Protein AF-A0A1R1LT87-F1 (afdb_monomer)

Secondary structure (DSSP, 8-state):
---SSSSSSSSSSSSS---------PPPTTHHHHHHHHHHHHHHHHHHHHHHT--HHHHHHHHHHHHHHHHHHHHHHHHHHHHTTT-GGG---HHHHHHHHHHHHHHHHHHHHTS-------

Mean predicted aligned error: 11.93 Å

Structure (mmCIF, N/CA/C/O backbone):
data_AF-A0A1R1LT87-F1
#
_entry.id   AF-A0A1R1LT87-F1
#
loop_
_atom_site.group_PDB
_atom_site.id
_atom_site.type_symbol
_atom_site.label_atom_id
_atom_site.label_alt_id
_atom_site.label_comp_id
_atom_site.label_asym_id
_atom_site.label_entity_id
_atom_site.label_seq_id
_atom_site.pdbx_PDB_ins_code
_atom_site.Cartn_x
_atom_site.Cartn_y
_atom_site.Cartn_z
_a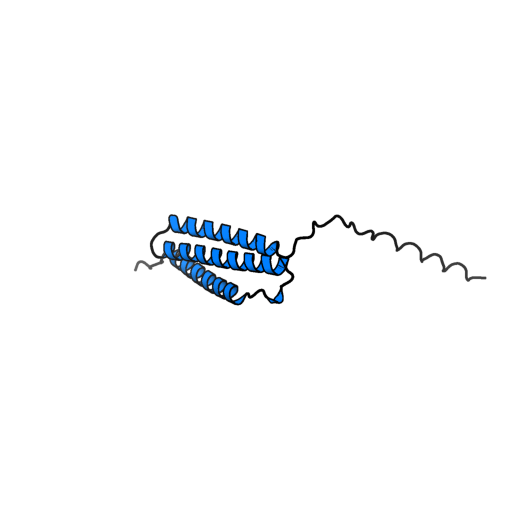tom_site.occupancy
_atom_site.B_iso_or_equiv
_atom_site.auth_seq_id
_atom_site.auth_comp_id
_atom_site.auth_asym_id
_atom_site.auth_atom_id
_atom_site.pdbx_PDB_model_num
ATOM 1 N N . MET A 1 1 ? 77.206 16.828 -15.342 1.00 50.84 1 MET A N 1
ATOM 2 C CA . MET A 1 1 ? 76.506 15.529 -15.205 1.00 50.84 1 MET A CA 1
ATOM 3 C C . MET A 1 1 ? 75.699 15.496 -13.906 1.00 50.84 1 MET A C 1
ATOM 5 O O . MET A 1 1 ? 76.147 14.936 -12.918 1.00 50.84 1 MET A O 1
ATOM 9 N N . LYS A 1 2 ? 74.529 16.143 -13.885 1.00 49.41 2 LYS A N 1
ATOM 10 C CA . LYS A 1 2 ? 73.557 16.079 -12.777 1.00 49.41 2 LYS A CA 1
ATOM 11 C C . LYS A 1 2 ? 72.146 16.101 -13.371 1.00 49.41 2 LYS A C 1
ATOM 13 O O . LYS A 1 2 ? 71.433 17.081 -13.240 1.00 49.41 2 LYS A O 1
ATOM 18 N N . LEU A 1 3 ? 71.803 15.067 -14.133 1.00 50.59 3 LEU A N 1
ATOM 19 C CA . LEU A 1 3 ? 70.489 14.920 -14.777 1.00 50.59 3 LEU A CA 1
ATOM 20 C C . LEU A 1 3 ? 70.035 13.449 -14.741 1.00 50.59 3 LEU A C 1
ATOM 22 O O . LEU A 1 3 ? 69.510 12.935 -15.718 1.00 50.59 3 LEU A 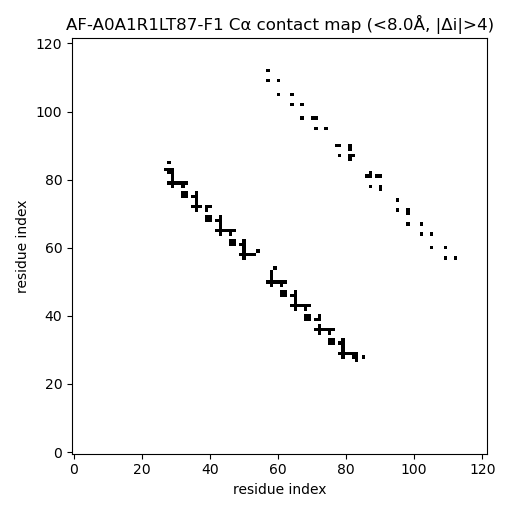O 1
ATOM 26 N N . LEU A 1 4 ? 70.301 12.739 -13.637 1.00 48.78 4 LEU A N 1
ATOM 27 C CA . LEU A 1 4 ? 70.016 11.299 -13.531 1.00 48.78 4 LEU A CA 1
ATOM 28 C C . LEU A 1 4 ? 69.420 10.880 -12.174 1.00 48.78 4 LEU A C 1
ATOM 30 O O . LEU A 1 4 ? 69.643 9.761 -11.727 1.00 48.78 4 LEU A O 1
ATOM 34 N N . GLN A 1 5 ? 68.701 11.769 -11.480 1.00 50.22 5 GLN A N 1
ATOM 35 C CA . 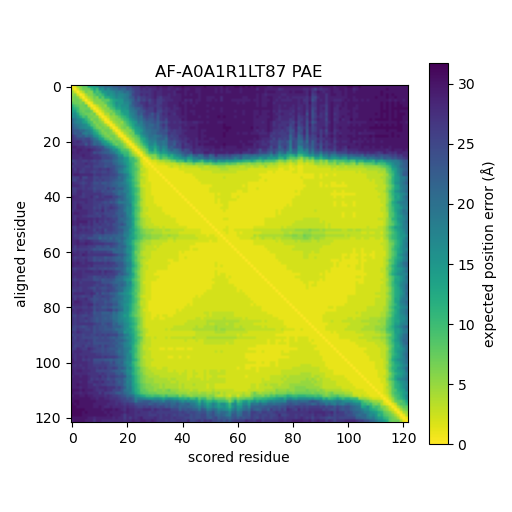GLN A 1 5 ? 68.107 11.450 -10.166 1.00 50.22 5 GLN A CA 1
ATOM 36 C C . GLN A 1 5 ? 66.633 11.849 -10.000 1.00 50.22 5 GLN A C 1
ATOM 38 O O . GLN A 1 5 ? 66.085 11.711 -8.914 1.00 50.22 5 GLN A O 1
ATOM 43 N N . THR A 1 6 ? 65.948 12.277 -11.061 1.00 50.12 6 THR A N 1
ATOM 44 C CA . THR A 1 6 ? 64.527 12.680 -11.007 1.00 50.12 6 THR A CA 1
ATOM 45 C C . THR A 1 6 ? 63.615 11.802 -11.867 1.00 50.12 6 THR A C 1
ATOM 47 O O . THR A 1 6 ? 62.608 12.266 -12.386 1.00 50.12 6 THR A O 1
ATOM 50 N N . LEU A 1 7 ? 63.952 10.519 -12.023 1.00 48.09 7 LEU A N 1
ATOM 51 C CA . LEU A 1 7 ? 63.186 9.567 -12.844 1.00 48.09 7 LEU A CA 1
ATOM 52 C C . LEU A 1 7 ? 62.929 8.228 -12.129 1.00 48.09 7 LEU A C 1
ATOM 54 O O . LEU A 1 7 ? 62.881 7.173 -12.746 1.00 48.09 7 LEU A O 1
ATOM 58 N N . LEU A 1 8 ? 62.760 8.273 -10.805 1.00 48.31 8 LEU A N 1
ATOM 59 C CA . LEU A 1 8 ? 62.404 7.124 -9.960 1.00 48.31 8 LEU A CA 1
ATOM 60 C C . LEU A 1 8 ? 61.295 7.508 -8.965 1.00 48.31 8 LEU A C 1
ATOM 62 O O . LEU A 1 8 ? 61.404 7.280 -7.767 1.00 48.31 8 LEU A O 1
ATOM 66 N N . PHE A 1 9 ? 60.230 8.145 -9.457 1.00 48.47 9 PHE A N 1
ATOM 67 C CA . PHE A 1 9 ? 59.047 8.466 -8.641 1.00 48.47 9 PHE A CA 1
ATOM 68 C C . PHE A 1 9 ? 57.725 8.286 -9.401 1.00 48.47 9 PHE A C 1
ATOM 70 O O . PHE A 1 9 ? 56.751 8.994 -9.167 1.00 48.47 9 PHE A O 1
ATOM 77 N N . SER A 1 10 ? 57.679 7.342 -10.341 1.00 48.53 10 SER A N 1
ATOM 78 C CA . SER A 1 10 ? 56.502 7.131 -11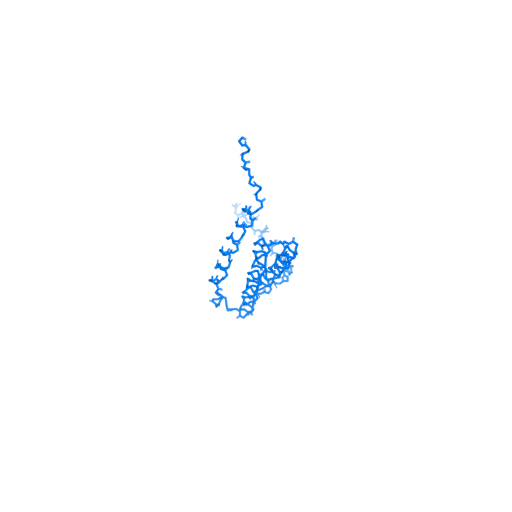.191 1.00 48.53 10 SER A CA 1
ATOM 79 C C . SER A 1 10 ? 56.253 5.654 -11.495 1.00 48.53 10 SER A C 1
ATOM 81 O O . SER A 1 10 ? 56.071 5.291 -12.654 1.00 48.53 10 SER A O 1
ATOM 83 N N . LEU A 1 11 ? 56.290 4.774 -10.488 1.00 50.25 11 LEU A N 1
ATOM 84 C CA . LEU A 1 11 ? 55.912 3.371 -10.705 1.00 50.25 11 LEU A CA 1
ATOM 85 C C . LEU A 1 11 ? 55.410 2.648 -9.446 1.00 50.25 11 LEU A C 1
ATOM 87 O O . LEU A 1 11 ? 55.878 1.565 -9.109 1.00 50.25 11 LEU A O 1
ATOM 91 N N . SER A 1 12 ? 54.450 3.235 -8.734 1.00 48.81 12 SER A N 1
ATOM 92 C CA . SER A 1 12 ? 53.793 2.550 -7.610 1.00 48.81 12 SER A CA 1
ATOM 93 C C . SER A 1 12 ? 52.380 3.072 -7.338 1.00 48.81 12 SER A C 1
ATOM 95 O O . SER A 1 12 ? 52.009 3.315 -6.194 1.00 48.81 12 SER A O 1
ATOM 97 N N . LEU A 1 13 ? 51.561 3.253 -8.383 1.00 51.97 13 LEU A N 1
ATOM 98 C CA . LEU A 1 13 ? 50.145 3.596 -8.186 1.00 51.97 13 LEU A CA 1
ATOM 99 C C . LEU A 1 13 ? 49.195 3.059 -9.264 1.00 51.97 13 LEU A C 1
ATOM 101 O O . LEU A 1 13 ? 48.274 3.751 -9.680 1.00 51.97 13 LEU A O 1
ATOM 105 N N . THR A 1 14 ? 49.385 1.830 -9.739 1.00 55.50 14 THR A N 1
ATOM 106 C CA . THR A 1 14 ? 48.434 1.239 -10.697 1.00 55.50 14 THR A CA 1
ATOM 107 C C . THR A 1 14 ? 48.252 -0.259 -10.492 1.00 55.50 14 THR A C 1
ATOM 109 O O . THR A 1 14 ? 48.427 -1.006 -11.446 1.00 55.50 14 THR A O 1
ATOM 112 N N . LEU A 1 15 ? 47.937 -0.739 -9.281 1.00 52.75 15 LEU A N 1
ATOM 113 C CA . LEU A 1 15 ? 47.480 -2.133 -9.147 1.00 52.75 15 LEU A CA 1
ATOM 114 C C . LEU A 1 15 ? 46.704 -2.461 -7.854 1.00 52.75 15 LEU A C 1
ATOM 116 O O . LEU A 1 15 ? 46.967 -3.479 -7.227 1.00 52.75 15 LEU A O 1
ATOM 120 N N . SER A 1 16 ? 45.722 -1.641 -7.458 1.00 50.72 16 SER A N 1
ATOM 121 C CA . SER A 1 16 ? 44.822 -1.993 -6.333 1.00 50.72 16 SER A CA 1
ATOM 122 C C . SER A 1 16 ? 43.341 -1.727 -6.609 1.00 50.72 16 SER A C 1
ATOM 124 O O . SER A 1 16 ? 42.586 -1.404 -5.699 1.00 50.72 16 SER A O 1
ATOM 126 N N . LEU A 1 17 ? 42.906 -1.853 -7.864 1.00 52.34 17 LEU A N 1
ATOM 127 C CA . LEU A 1 17 ? 41.489 -1.774 -8.234 1.00 52.34 17 LEU A CA 1
ATOM 128 C C . LEU A 1 17 ? 41.115 -2.912 -9.190 1.00 52.34 17 LEU A C 1
ATOM 130 O O . LEU A 1 17 ? 40.475 -2.699 -10.214 1.00 52.34 17 LEU A O 1
ATOM 134 N N . ILE A 1 18 ? 41.485 -4.149 -8.851 1.00 57.28 18 ILE A N 1
ATOM 135 C CA . ILE A 1 18 ? 40.626 -5.270 -9.243 1.00 57.28 18 ILE A CA 1
ATOM 136 C C . ILE A 1 18 ? 39.490 -5.228 -8.231 1.00 57.28 18 ILE A C 1
ATOM 138 O O . ILE A 1 18 ? 39.568 -5.806 -7.150 1.00 57.28 18 ILE A O 1
ATOM 142 N N . SER A 1 19 ? 38.490 -4.407 -8.552 1.00 52.78 19 SER A N 1
ATOM 143 C CA . SER A 1 19 ? 37.208 -4.406 -7.875 1.00 52.78 19 SER A CA 1
ATOM 144 C C . SER A 1 19 ? 36.766 -5.852 -7.738 1.00 52.78 19 SER A C 1
ATOM 146 O O . SER A 1 19 ? 36.647 -6.568 -8.734 1.00 52.78 19 SER A O 1
ATOM 148 N N . ALA A 1 20 ? 36.554 -6.269 -6.497 1.00 53.44 20 ALA A N 1
ATOM 149 C CA . ALA A 1 20 ? 35.767 -7.435 -6.178 1.00 53.44 20 ALA A CA 1
ATOM 150 C C . ALA A 1 20 ? 34.402 -7.264 -6.862 1.00 53.44 20 ALA A C 1
ATOM 152 O O . ALA A 1 20 ? 33.481 -6.662 -6.319 1.00 53.44 20 ALA A O 1
ATOM 153 N N . ALA A 1 21 ? 34.281 -7.765 -8.090 1.00 49.31 21 ALA A N 1
ATOM 154 C CA . ALA A 1 21 ? 33.015 -8.097 -8.717 1.00 49.31 21 ALA A CA 1
ATOM 155 C C . ALA A 1 21 ? 32.509 -9.390 -8.061 1.00 49.31 21 ALA A C 1
ATOM 157 O O . ALA A 1 21 ? 32.275 -10.405 -8.713 1.00 49.31 21 ALA A 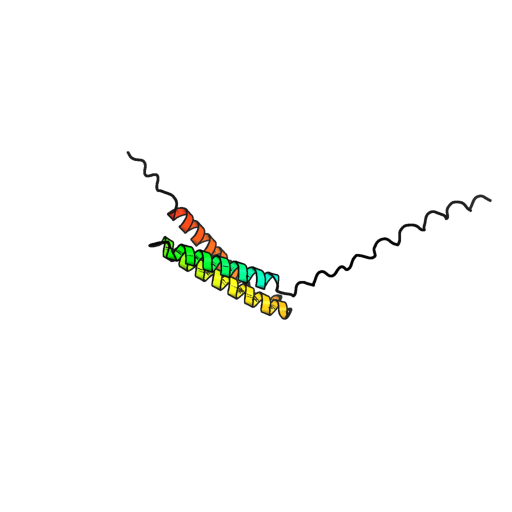O 1
ATOM 158 N N . GLU A 1 22 ? 32.407 -9.374 -6.732 1.00 49.47 22 GLU A N 1
ATOM 159 C CA . GLU A 1 22 ? 31.618 -10.346 -6.002 1.00 49.47 22 GLU A CA 1
ATOM 160 C C . GLU A 1 22 ? 30.175 -10.023 -6.358 1.00 49.47 22 GLU A C 1
ATOM 162 O O . GLU A 1 22 ? 29.649 -8.968 -6.008 1.00 49.47 22 GLU A O 1
ATOM 167 N N . GLY A 1 23 ? 29.589 -10.882 -7.189 1.00 46.03 23 GLY A N 1
ATOM 168 C CA . GLY A 1 23 ? 28.277 -10.683 -7.772 1.00 46.03 23 GLY A CA 1
ATOM 169 C C . GLY A 1 23 ? 27.240 -10.273 -6.733 1.00 46.03 23 GLY A C 1
ATOM 170 O O . GLY A 1 23 ? 26.698 -11.112 -6.013 1.00 46.03 23 GLY A O 1
ATOM 171 N N . LEU A 1 24 ? 26.869 -8.990 -6.754 1.00 46.97 24 LEU A N 1
ATOM 172 C CA . LEU A 1 24 ? 25.492 -8.605 -6.499 1.00 46.97 24 LEU A CA 1
ATOM 173 C C . LEU A 1 24 ? 24.683 -9.451 -7.479 1.00 46.97 24 LEU A C 1
ATOM 175 O O . LEU A 1 24 ? 24.752 -9.226 -8.687 1.00 46.97 24 LEU A O 1
ATOM 179 N N . LYS A 1 25 ? 23.995 -10.488 -6.987 1.00 53.44 25 LYS A N 1
ATOM 180 C CA . LYS A 1 25 ? 22.907 -11.120 -7.735 1.00 53.44 25 LYS A CA 1
ATOM 181 C C . LYS A 1 25 ? 22.005 -9.968 -8.159 1.00 53.44 25 LYS A C 1
ATOM 183 O O . LYS A 1 25 ? 21.311 -9.423 -7.310 1.00 53.44 25 LYS A O 1
ATOM 188 N N . GLY A 1 26 ? 22.145 -9.529 -9.410 1.00 60.97 26 GLY A N 1
ATOM 189 C CA . GLY A 1 26 ? 21.550 -8.285 -9.875 1.00 60.97 26 GLY A CA 1
ATOM 190 C C . GLY A 1 26 ? 20.059 -8.344 -9.608 1.00 60.97 26 GLY A C 1
ATOM 191 O O . GLY A 1 26 ? 19.398 -9.259 -10.101 1.00 60.97 26 GLY A O 1
ATOM 192 N N . GLU A 1 27 ? 19.561 -7.431 -8.774 1.00 72.06 27 GLU A N 1
ATOM 193 C CA . GLU A 1 27 ? 18.128 -7.306 -8.538 1.00 72.06 27 GLU A CA 1
ATOM 194 C C . GLU A 1 27 ? 17.450 -7.154 -9.896 1.00 72.06 27 GLU A C 1
ATOM 196 O O . GLU A 1 27 ? 17.849 -6.327 -10.726 1.00 72.06 27 GLU A O 1
ATOM 201 N N . GLN A 1 28 ? 16.466 -8.009 -10.165 1.00 86.50 28 GLN A N 1
ATOM 202 C CA . GLN A 1 28 ? 15.747 -7.924 -11.420 1.00 86.50 28 GLN A CA 1
ATOM 203 C C . GLN A 1 28 ? 14.914 -6.640 -11.406 1.00 86.50 28 GLN A C 1
ATOM 205 O O . GLN A 1 28 ? 14.355 -6.276 -10.360 1.00 86.50 28 GLN A O 1
ATOM 210 N N . PRO A 1 29 ? 14.777 -5.950 -12.554 1.00 87.94 29 PRO A N 1
ATOM 211 C CA . PRO A 1 29 ? 13.847 -4.839 -12.676 1.00 87.94 29 PRO A CA 1
ATOM 212 C C . PRO A 1 29 ? 12.489 -5.197 -12.066 1.00 87.94 29 PRO A C 1
ATOM 214 O O . PRO A 1 29 ? 11.898 -6.217 -12.394 1.00 87.94 29 PRO A O 1
ATOM 217 N N . GLY A 1 30 ? 11.996 -4.371 -11.145 1.00 93.25 30 GLY A N 1
ATOM 218 C CA . GLY A 1 30 ? 10.698 -4.591 -10.507 1.00 93.25 30 GLY A CA 1
ATOM 219 C C . GLY A 1 30 ? 10.694 -5.461 -9.246 1.00 93.25 30 GLY A C 1
ATOM 220 O O . GLY A 1 30 ? 9.624 -5.586 -8.641 1.00 93.25 30 GLY A O 1
ATOM 221 N N . ASP A 1 31 ? 11.831 -5.989 -8.783 1.00 95.62 31 ASP A N 1
ATOM 222 C CA . ASP A 1 31 ? 11.906 -6.722 -7.508 1.00 95.62 31 ASP A CA 1
ATOM 223 C C . ASP A 1 31 ? 11.440 -5.878 -6.319 1.00 95.62 31 ASP A C 1
ATOM 225 O O . ASP A 1 31 ? 10.601 -6.328 -5.534 1.00 95.62 31 ASP A O 1
ATOM 229 N N . ASP A 1 32 ? 11.837 -4.610 -6.253 1.00 95.69 32 ASP A N 1
ATOM 230 C CA . ASP A 1 32 ? 11.351 -3.673 -5.235 1.00 95.69 32 ASP A CA 1
ATOM 231 C C . ASP A 1 32 ? 9.833 -3.495 -5.254 1.00 95.69 32 ASP A C 1
ATOM 233 O O . ASP A 1 32 ? 9.175 -3.386 -4.208 1.00 95.69 32 ASP A O 1
ATOM 237 N N . PHE A 1 33 ? 9.239 -3.485 -6.448 1.00 97.94 33 PHE A N 1
ATOM 238 C CA . PHE A 1 33 ? 7.794 -3.402 -6.590 1.00 97.94 33 PHE A CA 1
ATOM 239 C C . PHE A 1 33 ? 7.118 -4.688 -6.110 1.00 97.94 33 PHE A C 1
ATOM 241 O O . PHE A 1 33 ? 6.102 -4.604 -5.413 1.00 97.94 33 PHE A O 1
ATOM 248 N N . ARG A 1 34 ? 7.687 -5.864 -6.405 1.00 98.31 34 ARG A N 1
ATOM 249 C CA . ARG A 1 34 ? 7.199 -7.157 -5.895 1.00 98.31 34 ARG A CA 1
ATOM 250 C C . ARG A 1 34 ? 7.265 -7.206 -4.368 1.00 98.31 34 ARG A C 1
ATOM 252 O O . ARG A 1 34 ? 6.252 -7.478 -3.721 1.00 98.31 34 ARG A O 1
ATOM 259 N N . GLN A 1 35 ? 8.411 -6.857 -3.788 1.00 97.94 35 GLN A N 1
ATOM 260 C CA . GLN A 1 35 ? 8.592 -6.810 -2.337 1.00 97.94 35 GLN A CA 1
ATOM 261 C C . GLN A 1 35 ? 7.611 -5.831 -1.678 1.00 97.94 35 GLN A C 1
ATOM 263 O O . GLN A 1 35 ? 6.965 -6.150 -0.680 1.00 97.94 35 GLN A O 1
ATOM 268 N N . THR A 1 36 ? 7.437 -4.643 -2.262 1.00 98.06 36 THR A N 1
ATOM 269 C CA . THR A 1 36 ? 6.494 -3.642 -1.745 1.00 98.06 36 THR A CA 1
ATOM 270 C C . THR A 1 36 ? 5.044 -4.118 -1.831 1.00 98.06 36 THR A C 1
ATOM 272 O O . THR A 1 36 ? 4.277 -3.893 -0.895 1.00 98.06 36 THR A O 1
ATOM 275 N N . ALA A 1 37 ? 4.656 -4.807 -2.907 1.00 98.56 37 ALA A N 1
ATOM 276 C CA . ALA A 1 37 ? 3.324 -5.394 -3.018 1.00 98.56 37 ALA A CA 1
ATOM 277 C C . ALA A 1 37 ? 3.054 -6.424 -1.911 1.00 98.56 37 ALA A C 1
ATOM 279 O O . ALA A 1 37 ? 1.970 -6.419 -1.329 1.00 98.56 37 ALA A O 1
ATOM 280 N N . ASN A 1 38 ? 4.040 -7.261 -1.579 1.00 98.56 38 ASN A N 1
ATOM 281 C CA . ASN A 1 38 ? 3.919 -8.240 -0.496 1.00 98.56 38 ASN A CA 1
ATOM 282 C C . ASN A 1 38 ? 3.743 -7.554 0.864 1.00 98.56 38 ASN A C 1
ATOM 284 O O . ASN A 1 38 ? 2.802 -7.875 1.589 1.00 98.56 38 ASN A O 1
ATOM 288 N N . ARG A 1 39 ? 4.539 -6.515 1.152 1.00 98.62 39 ARG A N 1
ATOM 289 C CA . ARG A 1 39 ? 4.371 -5.697 2.367 1.00 98.62 39 ARG A CA 1
ATOM 290 C C . ARG A 1 39 ? 2.982 -5.060 2.460 1.00 98.62 39 ARG A C 1
ATOM 292 O O . ARG A 1 39 ? 2.435 -4.925 3.553 1.00 98.62 39 ARG A O 1
ATOM 299 N N . TYR A 1 40 ? 2.388 -4.648 1.339 1.00 98.62 40 TYR A N 1
ATOM 300 C CA . TYR A 1 40 ? 1.010 -4.155 1.350 1.00 98.62 40 TYR A CA 1
ATOM 301 C C . TYR A 1 40 ? -0.011 -5.258 1.620 1.00 98.62 40 TYR A C 1
ATOM 303 O O . TYR A 1 40 ? -0.926 -5.025 2.403 1.00 98.62 40 TYR A O 1
ATOM 311 N N . MET A 1 41 ? 0.159 -6.461 1.070 1.00 98.62 41 MET A N 1
ATOM 312 C CA . MET A 1 41 ? -0.717 -7.589 1.409 1.00 98.62 41 MET A CA 1
ATOM 313 C C . MET A 1 41 ? -0.640 -7.957 2.894 1.00 98.62 41 MET A C 1
ATOM 315 O O . MET A 1 41 ? -1.669 -8.196 3.518 1.00 98.62 41 MET A O 1
ATOM 319 N N . GLU A 1 42 ? 0.552 -7.942 3.490 1.00 98.75 42 GLU A N 1
ATOM 320 C CA . GLU A 1 42 ? 0.719 -8.145 4.934 1.00 98.75 42 GLU A CA 1
ATOM 321 C C . GLU A 1 42 ? -0.050 -7.089 5.737 1.00 98.75 42 GLU A C 1
ATOM 323 O O . GLU A 1 42 ? -0.801 -7.422 6.655 1.00 98.75 42 GLU A O 1
ATOM 328 N N . LYS A 1 43 ? 0.069 -5.812 5.355 1.00 98.25 43 LYS A N 1
ATOM 329 C CA . LYS A 1 43 ? -0.685 -4.715 5.980 1.00 98.25 43 LYS A CA 1
ATOM 330 C C . LYS A 1 43 ? -2.196 -4.847 5.774 1.00 98.25 43 LYS A C 1
ATOM 332 O O . LYS A 1 43 ? -2.947 -4.545 6.701 1.00 98.25 43 LYS A O 1
ATOM 337 N N . SER A 1 44 ? -2.640 -5.316 4.607 1.00 98.56 44 SER A N 1
ATOM 338 C CA . SER A 1 44 ? -4.049 -5.632 4.343 1.00 98.56 44 SER A CA 1
ATOM 339 C C . SER A 1 44 ? -4.556 -6.691 5.323 1.00 98.56 44 SER A C 1
ATOM 341 O O . SER A 1 44 ? -5.523 -6.460 6.052 1.00 98.56 44 SER A O 1
ATOM 343 N N . ASN A 1 45 ? -3.834 -7.808 5.441 1.00 98.56 45 ASN A N 1
ATOM 344 C CA . ASN A 1 45 ? -4.175 -8.893 6.358 1.00 98.56 45 ASN A CA 1
ATOM 345 C C . ASN A 1 45 ? -4.244 -8.413 7.813 1.00 98.56 45 ASN A C 1
ATOM 347 O O . ASN A 1 45 ? -5.177 -8.763 8.538 1.00 98.56 45 ASN A O 1
ATOM 351 N N . GLN A 1 46 ? -3.298 -7.570 8.238 1.00 98.31 46 GLN A N 1
ATOM 352 C CA . GLN A 1 46 ? -3.320 -6.955 9.567 1.00 98.31 46 GLN A CA 1
ATOM 353 C C . GLN A 1 46 ? -4.545 -6.051 9.765 1.00 98.31 46 GLN A C 1
ATOM 355 O O . GLN A 1 46 ? -5.183 -6.109 10.818 1.00 98.31 46 GLN A O 1
ATOM 360 N N . ALA A 1 47 ? -4.898 -5.228 8.773 1.00 97.88 47 ALA A N 1
ATOM 361 C CA . ALA A 1 47 ? -6.073 -4.362 8.835 1.00 97.88 47 ALA A CA 1
ATOM 362 C C . ALA A 1 47 ? -7.368 -5.183 8.938 1.00 97.88 47 ALA A C 1
ATOM 364 O O . ALA A 1 47 ? -8.185 -4.927 9.822 1.00 97.88 47 ALA A O 1
ATOM 365 N N . PHE A 1 48 ? -7.520 -6.237 8.134 1.00 98.44 48 PHE A N 1
ATOM 366 C CA . PHE A 1 48 ? -8.657 -7.150 8.255 1.00 98.44 48 PHE A CA 1
ATOM 367 C C . PHE A 1 48 ? -8.671 -7.910 9.583 1.00 98.44 48 PHE A C 1
ATOM 369 O O . PHE A 1 48 ? -9.741 -8.111 10.156 1.00 98.44 48 PHE A O 1
ATOM 376 N N . GLY A 1 49 ? -7.506 -8.281 10.120 1.00 98.12 49 GLY A N 1
ATOM 377 C CA . GLY A 1 49 ? -7.383 -8.830 11.470 1.00 98.12 49 GLY A CA 1
ATOM 378 C C . GLY A 1 49 ? -7.974 -7.890 12.523 1.00 98.12 49 GLY A C 1
ATOM 379 O O . GLY A 1 49 ? -8.857 -8.292 13.278 1.00 98.12 49 GLY A O 1
ATOM 380 N N . LYS A 1 50 ? -7.577 -6.611 12.502 1.00 96.62 50 LYS A N 1
ATOM 381 C CA . LYS A 1 50 ? -8.124 -5.575 13.396 1.00 96.62 50 LYS A CA 1
ATOM 382 C C . LYS A 1 50 ? -9.613 -5.326 13.176 1.00 96.62 50 LYS A C 1
ATOM 384 O O . LYS A 1 50 ? -10.342 -5.085 14.135 1.00 96.62 50 LYS A O 1
ATOM 389 N N . ALA A 1 51 ? -10.089 -5.401 11.935 1.00 97.31 51 ALA A N 1
ATOM 390 C CA . ALA A 1 51 ? -11.508 -5.263 11.635 1.00 97.31 51 ALA A CA 1
ATOM 391 C C . ALA A 1 51 ? -12.352 -6.355 12.307 1.00 97.31 51 ALA A C 1
ATOM 393 O O . ALA A 1 51 ? -13.426 -6.051 12.822 1.00 97.31 51 ALA A O 1
ATOM 394 N N . ARG A 1 52 ? -11.874 -7.609 12.332 1.00 98.12 52 ARG A N 1
ATOM 395 C CA . ARG A 1 52 ? -12.585 -8.733 12.971 1.00 98.12 52 ARG A CA 1
ATOM 396 C C . ARG A 1 52 ? -12.751 -8.545 14.479 1.00 98.12 52 ARG A C 1
ATOM 398 O O . ARG A 1 52 ? -13.769 -8.960 15.017 1.00 98.12 52 ARG A O 1
ATOM 405 N N . SER A 1 53 ? -11.784 -7.906 15.137 1.00 96.12 53 SER A N 1
ATOM 406 C CA . SER A 1 53 ? -11.831 -7.598 16.573 1.00 96.12 53 SER A CA 1
ATOM 407 C C . SER A 1 53 ? -12.463 -6.238 16.895 1.00 96.12 53 SER A C 1
ATOM 409 O O . SER A 1 53 ? -12.462 -5.826 18.050 1.00 96.12 53 SER A O 1
ATOM 411 N N . SER A 1 54 ? -12.959 -5.511 15.891 1.00 95.25 54 SER A N 1
ATOM 412 C CA . SER A 1 54 ? -13.545 -4.178 16.050 1.00 95.25 54 SER A CA 1
ATOM 413 C C . SER A 1 54 ? -15.051 -4.198 15.799 1.00 95.25 54 SER A C 1
ATOM 415 O O . SER A 1 54 ? -15.594 -5.112 15.178 1.00 95.25 54 SER A O 1
ATOM 417 N N . GLN A 1 55 ? -15.736 -3.139 16.223 1.00 94.25 55 GLN A N 1
ATOM 418 C CA . GLN A 1 55 ? -17.166 -2.945 15.983 1.00 94.25 55 GLN A CA 1
ATOM 419 C C . GLN A 1 55 ? -17.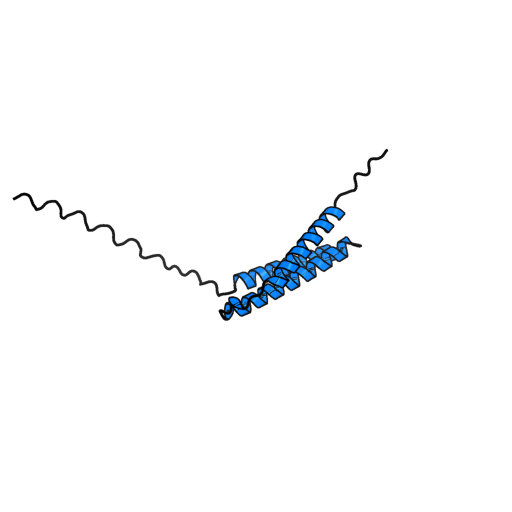449 -1.554 15.406 1.00 94.25 55 GLN A C 1
ATOM 421 O O . GLN A 1 55 ? -16.568 -0.691 15.370 1.00 94.25 55 GLN A O 1
ATOM 426 N N . GLY A 1 56 ? -18.677 -1.363 14.919 1.00 95.12 56 GLY A N 1
ATOM 427 C CA . GLY A 1 56 ? -19.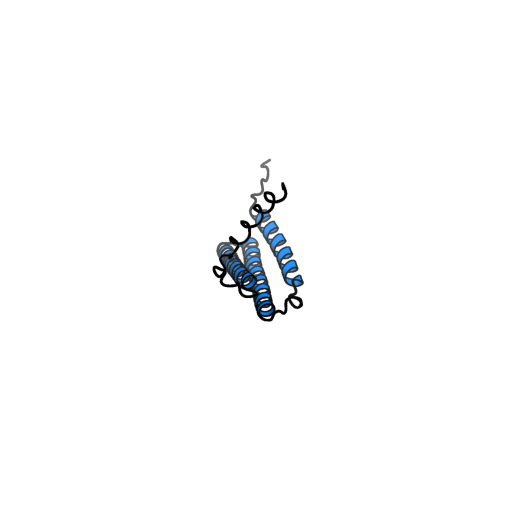166 -0.080 14.420 1.00 95.12 56 GLY A CA 1
ATOM 428 C C . GLY A 1 56 ? -18.262 0.548 13.359 1.00 95.12 56 GLY A C 1
ATOM 429 O O . GLY A 1 56 ? -17.780 -0.120 12.442 1.00 95.12 56 GLY A O 1
ATOM 430 N N . GLU A 1 57 ? -18.028 1.848 13.501 1.00 94.75 57 GLU A N 1
ATOM 431 C CA . GLU A 1 57 ? -17.268 2.635 12.531 1.00 94.75 57 GLU A CA 1
ATOM 432 C C . GLU A 1 57 ? -15.784 2.244 12.490 1.00 94.75 57 GLU A C 1
ATOM 434 O O . GLU A 1 57 ? -15.170 2.206 11.425 1.00 94.75 57 GLU A O 1
ATOM 439 N N . THR A 1 58 ? -15.209 1.832 13.622 1.00 94.88 58 THR A N 1
ATOM 440 C CA . THR A 1 58 ? -13.834 1.318 13.693 1.00 94.88 58 THR A CA 1
ATOM 441 C C . THR A 1 58 ? -13.648 0.084 12.808 1.00 94.88 58 THR A C 1
ATOM 443 O O . THR A 1 58 ? -12.669 -0.003 12.064 1.00 94.88 58 THR A O 1
ATOM 446 N N . ARG A 1 59 ? -14.609 -0.854 12.821 1.00 96.25 59 ARG A N 1
ATOM 447 C CA . ARG A 1 59 ? -14.577 -2.038 11.946 1.00 96.25 59 ARG A CA 1
ATOM 448 C C . ARG A 1 59 ? -14.595 -1.648 10.472 1.00 96.25 59 ARG A C 1
ATOM 450 O O . ARG A 1 59 ? -13.756 -2.141 9.721 1.00 96.25 59 ARG A O 1
ATOM 457 N N . LYS A 1 60 ? -15.509 -0.760 10.068 1.00 96.88 60 LYS A N 1
ATOM 458 C CA . LYS A 1 60 ? -15.626 -0.312 8.671 1.00 96.88 60 LYS A CA 1
ATOM 459 C C . LYS A 1 60 ? -14.345 0.361 8.182 1.00 96.88 60 LYS A C 1
ATOM 461 O O . LYS A 1 60 ? -13.861 0.034 7.102 1.00 96.88 60 LYS A O 1
ATOM 466 N N . ASN A 1 61 ? -13.753 1.232 9.000 1.00 96.88 61 ASN A N 1
ATOM 467 C CA . ASN A 1 61 ? -12.502 1.910 8.664 1.00 96.88 61 ASN A CA 1
ATOM 468 C C . ASN A 1 61 ? -11.341 0.920 8.486 1.00 96.88 61 ASN A C 1
ATOM 470 O O . ASN A 1 61 ? -10.602 1.016 7.508 1.00 96.88 61 ASN A O 1
ATOM 474 N N . TYR A 1 62 ? -11.207 -0.081 9.365 1.00 97.56 62 TYR A N 1
ATOM 475 C CA . TYR A 1 62 ? -10.190 -1.123 9.191 1.00 97.56 62 TYR A CA 1
ATOM 476 C C . TYR A 1 62 ? -10.437 -2.009 7.963 1.00 97.56 62 TYR A C 1
ATOM 478 O O . TYR A 1 62 ? -9.479 -2.353 7.272 1.00 97.56 62 TYR A O 1
ATOM 486 N N . GLN A 1 63 ? -11.693 -2.344 7.645 1.00 98.25 63 GLN A N 1
ATOM 487 C CA . GLN A 1 63 ? -12.017 -3.055 6.400 1.00 98.25 63 GLN A CA 1
ATOM 488 C C . GLN A 1 63 ? -11.614 -2.226 5.181 1.00 98.25 63 GLN A C 1
ATOM 490 O O . GLN A 1 63 ? -10.959 -2.744 4.278 1.00 98.25 63 GLN A O 1
ATOM 495 N N . ARG A 1 64 ? -11.941 -0.927 5.175 1.00 98.19 64 ARG A N 1
ATOM 496 C CA . ARG A 1 64 ? -11.564 -0.026 4.085 1.00 98.19 64 ARG A CA 1
ATOM 497 C C . ARG A 1 64 ? -10.048 0.078 3.936 1.00 98.19 64 ARG A C 1
ATOM 499 O O . ARG A 1 64 ? -9.555 -0.043 2.821 1.00 98.19 64 ARG A O 1
ATOM 506 N N . MET A 1 65 ? -9.306 0.215 5.038 1.00 98.12 65 MET A N 1
ATOM 507 C CA . MET A 1 65 ? -7.839 0.187 5.010 1.00 98.12 65 MET A CA 1
ATOM 508 C C . MET A 1 65 ? -7.288 -1.103 4.390 1.00 98.12 65 MET A C 1
ATOM 510 O O . MET A 1 65 ? -6.326 -1.034 3.629 1.00 98.12 65 MET A O 1
ATOM 514 N N . GLY A 1 66 ? -7.890 -2.259 4.693 1.00 98.19 66 GLY A N 1
ATOM 515 C CA . GLY A 1 66 ? -7.531 -3.538 4.075 1.00 98.19 66 GLY A CA 1
ATOM 516 C C . GLY A 1 66 ? -7.627 -3.479 2.551 1.00 98.19 66 GLY A C 1
ATOM 517 O O . GLY A 1 66 ? -6.627 -3.666 1.860 1.00 98.19 66 GLY A O 1
ATOM 518 N N . PHE A 1 67 ? -8.793 -3.089 2.032 1.00 98.62 67 PHE A N 1
ATOM 519 C CA . PHE A 1 67 ? -9.017 -2.966 0.587 1.00 98.62 67 PHE A CA 1
ATOM 520 C C . PHE A 1 67 ? -8.073 -1.968 -0.094 1.00 98.62 67 PHE A C 1
ATOM 522 O O . PHE A 1 67 ? -7.535 -2.253 -1.162 1.00 98.62 67 PHE A O 1
ATOM 529 N N . LEU A 1 68 ? -7.808 -0.816 0.528 1.00 98.56 68 LEU A N 1
ATOM 530 C CA . LEU A 1 68 ? -6.861 0.154 -0.027 1.00 98.56 68 LEU A CA 1
ATOM 531 C C . LEU A 1 68 ? -5.451 -0.431 -0.149 1.00 98.56 68 LEU A C 1
ATOM 533 O O . LEU A 1 68 ? -4.775 -0.201 -1.151 1.00 98.56 68 LEU A O 1
ATOM 537 N N . TYR A 1 69 ? -5.002 -1.212 0.837 1.00 98.69 69 TYR A N 1
ATOM 538 C CA . TYR A 1 69 ? -3.713 -1.891 0.742 1.00 98.69 69 TYR A CA 1
ATOM 539 C C . TYR A 1 69 ? -3.669 -2.927 -0.382 1.00 98.69 69 TYR A C 1
ATOM 541 O O . TYR A 1 69 ? -2.649 -3.025 -1.065 1.00 98.69 69 TYR A O 1
ATOM 549 N N . GLU A 1 70 ? -4.754 -3.659 -0.622 1.00 98.69 70 GLU A N 1
ATOM 550 C CA . GLU A 1 70 ? -4.841 -4.586 -1.756 1.00 98.69 70 GLU A CA 1
ATOM 551 C C . GLU A 1 70 ? -4.741 -3.855 -3.098 1.00 98.69 70 GLU A C 1
ATOM 553 O O . GLU A 1 70 ? -3.992 -4.287 -3.978 1.00 98.69 70 GLU A O 1
ATOM 558 N N . GLU A 1 71 ? -5.415 -2.710 -3.242 1.00 98.69 71 GLU A N 1
ATOM 559 C CA . GLU A 1 71 ? -5.309 -1.879 -4.445 1.00 98.69 71 GLU A CA 1
ATOM 560 C C . GLU A 1 71 ? -3.877 -1.355 -4.648 1.00 98.69 71 GLU A C 1
ATOM 562 O O . GLU A 1 71 ? -3.325 -1.446 -5.749 1.00 98.69 71 GLU A O 1
ATOM 567 N N . MET A 1 72 ? -3.221 -0.877 -3.584 1.00 98.69 72 MET A N 1
ATOM 568 C CA . MET A 1 72 ? -1.819 -0.446 -3.648 1.00 98.69 72 MET A CA 1
ATOM 569 C C . MET A 1 72 ? -0.886 -1.604 -4.036 1.00 98.69 72 MET A C 1
ATOM 571 O O . MET A 1 72 ? 0.018 -1.422 -4.858 1.00 98.69 72 MET A O 1
ATOM 575 N N . ALA A 1 73 ? -1.119 -2.809 -3.504 1.00 98.69 73 ALA A N 1
ATOM 576 C CA . ALA A 1 73 ? -0.376 -4.009 -3.881 1.00 98.69 73 ALA A CA 1
ATOM 577 C C . ALA A 1 73 ? -0.572 -4.356 -5.364 1.00 98.69 73 ALA A C 1
ATOM 579 O O . ALA A 1 73 ? 0.396 -4.675 -6.058 1.00 98.69 73 ALA A O 1
ATOM 580 N N . ALA A 1 74 ? -1.801 -4.259 -5.878 1.00 98.75 74 ALA A N 1
ATOM 581 C CA . ALA A 1 74 ? -2.108 -4.509 -7.284 1.00 98.75 74 ALA A CA 1
ATOM 582 C C . ALA A 1 74 ? -1.375 -3.532 -8.217 1.00 98.75 74 ALA A C 1
ATOM 584 O O . ALA A 1 74 ? -0.798 -3.960 -9.224 1.00 98.75 74 ALA A O 1
ATOM 585 N N . ILE A 1 75 ? -1.317 -2.244 -7.857 1.00 98.62 75 ILE A N 1
ATOM 586 C CA . ILE A 1 75 ? -0.560 -1.239 -8.616 1.00 98.62 75 ILE A CA 1
ATOM 587 C C . ILE A 1 75 ? 0.932 -1.575 -8.613 1.00 98.62 75 ILE A C 1
ATOM 589 O O . ILE A 1 75 ? 1.550 -1.588 -9.676 1.00 98.62 75 ILE A O 1
ATOM 593 N N . LYS A 1 76 ? 1.512 -1.925 -7.458 1.00 98.50 76 LYS A N 1
ATOM 594 C CA . LYS A 1 76 ? 2.929 -2.312 -7.376 1.00 98.50 76 LYS A CA 1
ATOM 595 C C . LYS A 1 76 ? 3.224 -3.578 -8.192 1.00 98.50 76 LYS A C 1
ATOM 597 O O . LYS A 1 76 ? 4.181 -3.590 -8.954 1.00 98.50 76 LYS A O 1
ATOM 602 N N . ARG A 1 77 ? 2.360 -4.599 -8.179 1.00 98.62 77 ARG A N 1
ATOM 603 C CA . ARG A 1 77 ? 2.504 -5.773 -9.071 1.00 98.62 77 ARG A CA 1
ATOM 604 C C . ARG A 1 77 ? 2.425 -5.406 -10.553 1.00 98.62 77 ARG A C 1
ATOM 606 O O . ARG A 1 77 ? 3.111 -6.003 -11.379 1.00 98.62 77 ARG A O 1
ATOM 613 N N . ARG A 1 78 ? 1.570 -4.450 -10.928 1.00 98.44 78 ARG A N 1
ATOM 614 C CA . ARG A 1 78 ? 1.518 -3.939 -12.306 1.00 98.44 78 ARG A CA 1
ATOM 615 C C . ARG A 1 78 ? 2.809 -3.201 -12.666 1.00 98.44 78 ARG A C 1
ATOM 617 O O . ARG A 1 78 ? 3.336 -3.456 -13.741 1.00 98.44 78 ARG A O 1
ATOM 624 N N . ALA A 1 79 ? 3.324 -2.365 -11.768 1.00 98.44 79 ALA A N 1
ATOM 625 C CA . ALA A 1 79 ? 4.597 -1.673 -11.942 1.00 98.44 79 ALA A CA 1
ATOM 626 C C . ALA A 1 79 ? 5.764 -2.661 -12.103 1.00 98.44 79 ALA A C 1
ATOM 628 O O . ALA A 1 79 ? 6.556 -2.492 -13.021 1.00 98.44 79 ALA A O 1
ATOM 629 N N . ALA A 1 80 ? 5.807 -3.740 -11.308 1.00 98.12 80 ALA A N 1
ATOM 630 C CA . ALA A 1 80 ? 6.781 -4.826 -11.467 1.00 98.12 80 ALA A CA 1
ATOM 631 C C . ALA A 1 80 ? 6.752 -5.412 -12.886 1.00 98.12 80 ALA A C 1
ATOM 633 O O . ALA A 1 80 ? 7.762 -5.400 -13.573 1.00 98.12 80 ALA A O 1
ATOM 634 N N . ARG A 1 81 ? 5.566 -5.802 -13.376 1.00 98.25 81 ARG A N 1
ATOM 635 C CA . ARG A 1 81 ? 5.398 -6.367 -14.730 1.00 98.25 81 ARG A CA 1
ATOM 636 C C . ARG A 1 81 ? 5.777 -5.405 -15.860 1.00 98.25 81 ARG A C 1
ATOM 638 O O . ARG A 1 81 ? 6.073 -5.857 -16.963 1.00 98.25 81 ARG A O 1
ATOM 645 N N . LEU A 1 82 ? 5.676 -4.097 -15.633 1.00 98.25 82 LEU A N 1
ATOM 646 C CA . LEU A 1 82 ? 6.104 -3.079 -16.595 1.00 98.25 82 LEU A CA 1
ATOM 647 C C . LEU A 1 82 ? 7.623 -2.877 -16.535 1.00 98.25 82 LEU A C 1
ATOM 649 O O . LEU A 1 82 ? 8.257 -2.822 -17.585 1.00 98.25 82 LEU A O 1
ATOM 653 N N . ALA A 1 83 ? 8.203 -2.853 -15.334 1.00 97.06 83 ALA A N 1
ATOM 654 C CA . ALA A 1 83 ? 9.645 -2.792 -15.112 1.00 97.06 83 ALA A CA 1
ATOM 655 C C . ALA A 1 83 ? 10.373 -4.016 -15.690 1.00 97.06 83 ALA A C 1
ATOM 657 O O . ALA A 1 83 ? 11.350 -3.838 -16.410 1.00 97.06 83 ALA A O 1
ATOM 658 N N . ASP A 1 84 ? 9.831 -5.226 -15.500 1.00 96.00 84 ASP A N 1
ATOM 659 C CA . ASP A 1 84 ? 10.323 -6.471 -16.121 1.00 96.00 84 ASP A CA 1
ATOM 660 C C . ASP A 1 84 ? 10.425 -6.347 -17.660 1.00 96.00 84 ASP A C 1
ATOM 662 O O . ASP A 1 84 ? 11.212 -7.034 -18.306 1.00 96.00 84 ASP A O 1
ATOM 666 N N . LYS A 1 85 ? 9.614 -5.467 -18.267 1.00 97.12 85 LYS A N 1
ATOM 667 C CA . LYS A 1 85 ? 9.561 -5.203 -19.715 1.00 97.12 85 LYS A CA 1
ATOM 668 C C . LYS A 1 85 ? 10.294 -3.921 -20.126 1.00 97.12 85 LYS A C 1
ATOM 670 O O . LYS A 1 85 ? 10.131 -3.488 -21.263 1.00 97.12 85 LYS A O 1
ATOM 675 N N . ASN A 1 86 ? 11.036 -3.283 -19.218 1.00 96.62 86 ASN A N 1
ATOM 676 C CA . ASN A 1 86 ? 11.663 -1.968 -19.406 1.00 96.62 86 ASN A CA 1
ATOM 677 C C . ASN A 1 86 ? 10.684 -0.843 -19.808 1.00 96.62 86 ASN A C 1
ATOM 679 O O . ASN A 1 86 ? 11.081 0.157 -20.399 1.00 96.62 86 ASN A O 1
ATOM 683 N N . ARG A 1 87 ? 9.396 -0.980 -19.471 1.00 97.62 87 ARG A N 1
ATOM 684 C CA . ARG A 1 87 ? 8.327 -0.010 -19.766 1.00 97.62 87 ARG A CA 1
ATOM 685 C C . ARG A 1 87 ? 8.108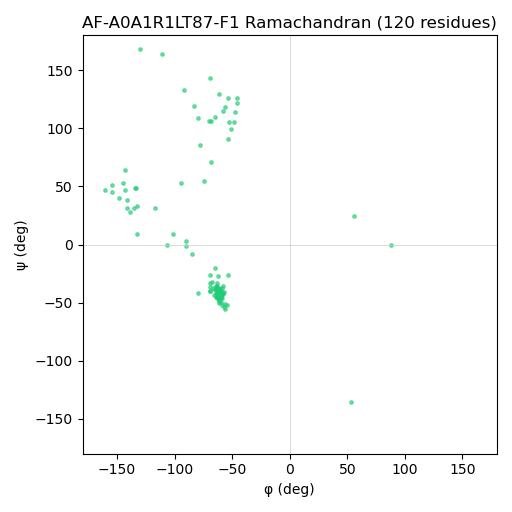 0.950 -18.594 1.00 97.62 87 ARG A C 1
ATOM 687 O O . ARG A 1 87 ? 6.997 1.077 -18.079 1.00 97.62 87 ARG A O 1
ATOM 694 N N . TRP A 1 88 ? 9.179 1.589 -18.133 1.00 95.69 88 TRP A N 1
ATOM 695 C CA . TRP A 1 88 ? 9.172 2.461 -16.951 1.00 95.69 88 TRP A CA 1
ATOM 696 C C . TRP A 1 88 ? 8.224 3.656 -17.095 1.00 95.69 88 TRP A C 1
ATOM 698 O O . TRP A 1 88 ? 7.500 3.996 -16.162 1.00 95.69 88 TRP A O 1
ATOM 708 N N . GLN A 1 89 ? 8.178 4.238 -18.291 1.00 97.31 89 GLN A N 1
ATOM 709 C CA . GLN A 1 89 ? 7.335 5.372 -18.661 1.00 97.31 89 GLN A CA 1
ATOM 710 C C . GLN A 1 89 ? 5.830 5.067 -18.630 1.00 97.31 89 GLN A C 1
ATOM 712 O O . GLN A 1 89 ? 5.022 5.983 -18.523 1.00 97.31 89 GLN A O 1
ATOM 717 N N . ASP A 1 90 ? 5.447 3.789 -18.690 1.00 97.94 90 ASP A N 1
ATOM 718 C CA . ASP A 1 90 ? 4.040 3.373 -18.696 1.00 97.94 90 ASP A CA 1
ATOM 719 C C . ASP A 1 90 ? 3.486 3.139 -17.282 1.00 97.94 90 ASP A C 1
ATOM 721 O O . ASP A 1 90 ? 2.313 2.782 -17.101 1.00 97.94 90 ASP A O 1
ATOM 725 N N . ILE A 1 91 ? 4.326 3.303 -16.257 1.00 97.56 91 ILE A N 1
ATOM 726 C CA . ILE A 1 91 ? 3.916 3.181 -14.864 1.00 97.56 91 ILE A CA 1
ATOM 727 C C . ILE A 1 91 ? 3.234 4.485 -14.436 1.00 97.56 91 ILE A C 1
ATOM 729 O O . ILE A 1 91 ? 3.881 5.506 -14.226 1.00 97.56 91 ILE A O 1
ATOM 733 N N . SER A 1 92 ? 1.914 4.433 -14.250 1.00 96.75 92 SER A N 1
ATOM 734 C CA . SER A 1 92 ? 1.148 5.537 -13.662 1.00 96.75 92 SER A CA 1
ATOM 735 C C . SER A 1 92 ? 1.022 5.390 -12.143 1.00 96.75 92 SER A C 1
ATOM 737 O O . SER A 1 92 ? 0.640 4.330 -11.635 1.00 96.75 92 SER A O 1
ATOM 739 N N . TRP A 1 93 ? 1.291 6.487 -11.431 1.00 97.69 93 TRP A N 1
ATOM 740 C CA . TRP A 1 93 ? 1.205 6.590 -9.970 1.00 97.69 93 TRP A CA 1
ATOM 741 C C . TRP A 1 93 ? 0.001 7.397 -9.475 1.00 97.69 93 TRP A C 1
ATOM 743 O O . TRP A 1 93 ? -0.206 7.510 -8.270 1.00 97.69 93 TRP A O 1
ATOM 753 N N . GLU A 1 94 ? -0.827 7.927 -10.375 1.00 98.00 94 GLU A N 1
ATOM 754 C CA . GLU A 1 94 ? -1.950 8.803 -10.019 1.00 98.00 94 GLU A CA 1
ATOM 755 C C . GLU A 1 94 ? -2.919 8.126 -9.042 1.00 98.00 94 GLU A C 1
ATOM 757 O O . GLU A 1 94 ? -3.166 8.623 -7.938 1.00 98.00 94 GLU A O 1
ATOM 762 N N . ARG A 1 95 ? -3.404 6.930 -9.404 1.00 97.69 95 ARG A N 1
ATOM 763 C CA . ARG A 1 95 ? -4.281 6.152 -8.523 1.00 97.69 95 ARG A CA 1
ATOM 764 C C . ARG A 1 95 ? -3.582 5.803 -7.213 1.00 97.69 95 ARG A C 1
ATOM 766 O O . ARG A 1 95 ? -4.204 5.880 -6.162 1.00 97.69 95 ARG A O 1
ATOM 773 N N . TYR A 1 96 ? -2.297 5.463 -7.260 1.00 98.31 96 TYR A N 1
ATOM 774 C CA . TYR A 1 96 ? -1.530 5.121 -6.065 1.00 98.31 96 TYR A CA 1
ATOM 775 C C . TYR A 1 96 ? -1.488 6.289 -5.064 1.00 98.31 96 TYR A C 1
ATOM 777 O O . TYR A 1 96 ? -1.798 6.092 -3.892 1.00 98.31 96 TYR A O 1
ATOM 785 N N . HIS A 1 97 ? -1.224 7.514 -5.520 1.00 98.25 97 HIS A N 1
ATOM 786 C CA . HIS A 1 97 ? -1.217 8.692 -4.647 1.00 98.25 97 HIS A CA 1
ATOM 787 C C . HIS A 1 97 ? -2.608 9.072 -4.131 1.00 98.25 97 HIS A C 1
ATOM 789 O O . HIS A 1 97 ? -2.744 9.541 -3.000 1.00 98.25 97 HIS A O 1
ATOM 795 N N . SER A 1 98 ? -3.660 8.854 -4.924 1.00 98.25 98 SER A N 1
ATOM 796 C CA . SER A 1 98 ? -5.040 9.002 -4.444 1.00 98.25 98 SER A CA 1
ATOM 797 C C . SER A 1 98 ? -5.331 8.046 -3.278 1.00 98.25 98 SER A C 1
ATOM 799 O O . SER A 1 98 ? -5.876 8.480 -2.263 1.00 98.25 98 SER A O 1
ATOM 801 N N . LEU A 1 99 ? -4.890 6.788 -3.375 1.00 98.12 99 LEU A N 1
ATOM 802 C CA . LEU A 1 99 ? -5.033 5.799 -2.302 1.00 98.12 99 LEU A CA 1
ATOM 803 C C . LEU A 1 99 ? -4.225 6.171 -1.054 1.00 98.12 99 LEU A C 1
ATOM 805 O O . LEU A 1 99 ? -4.708 5.983 0.061 1.00 98.12 99 LEU A O 1
ATOM 809 N N . GLU A 1 100 ? -3.022 6.733 -1.210 1.00 97.44 100 GLU A N 1
ATOM 810 C CA . GLU A 1 100 ? -2.228 7.227 -0.075 1.00 97.44 100 GLU A CA 1
ATOM 811 C C . GLU A 1 100 ? -2.956 8.332 0.694 1.00 97.44 100 GLU A C 1
ATOM 813 O O . GLU A 1 100 ? -2.994 8.302 1.925 1.00 97.44 100 GLU A O 1
ATOM 818 N N . LYS A 1 101 ? -3.586 9.275 -0.016 1.00 97.88 101 LYS A N 1
ATOM 819 C CA . LYS A 1 101 ? -4.382 10.342 0.608 1.00 97.88 101 LYS A CA 1
ATOM 820 C C . LYS A 1 101 ? -5.569 9.776 1.386 1.00 97.88 101 LYS A C 1
ATOM 822 O O . LYS A 1 101 ? -5.777 10.159 2.536 1.00 97.88 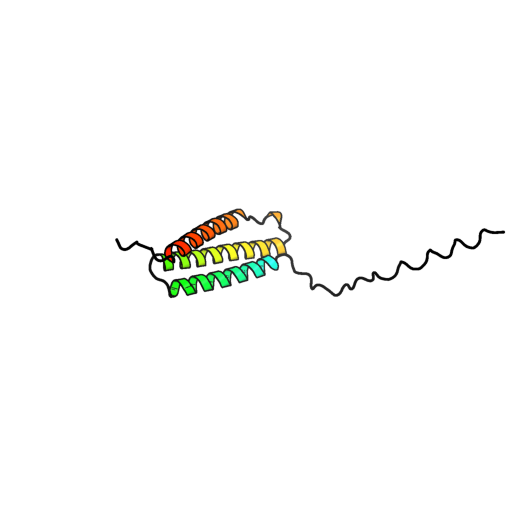101 LYS A O 1
ATOM 827 N N . GLU A 1 102 ? -6.304 8.835 0.797 1.00 97.06 102 GLU A N 1
ATOM 828 C CA . GLU A 1 102 ? -7.431 8.177 1.467 1.00 97.06 102 GLU A CA 1
ATOM 829 C C . GLU A 1 102 ? -6.970 7.392 2.710 1.00 97.06 102 GLU A C 1
ATOM 831 O O . GLU A 1 102 ? -7.563 7.488 3.786 1.00 97.06 102 GLU A O 1
ATOM 836 N N . MET A 1 103 ? -5.845 6.680 2.605 1.00 97.06 103 MET A N 1
ATOM 837 C CA . MET A 1 103 ? -5.234 5.950 3.717 1.00 97.06 103 MET A CA 1
ATOM 838 C C . MET A 1 103 ? -4.836 6.880 4.873 1.00 97.06 103 MET A C 1
ATOM 840 O O . MET A 1 103 ? -5.024 6.532 6.042 1.00 97.06 103 MET A O 1
ATOM 844 N N . LEU A 1 104 ? -4.279 8.058 4.572 1.00 95.31 104 LEU A N 1
ATOM 845 C CA . LEU A 1 104 ? -3.920 9.059 5.581 1.00 95.31 104 LEU A CA 1
ATOM 846 C C . LEU A 1 104 ? -5.156 9.590 6.314 1.00 95.31 104 LEU A C 1
ATOM 848 O O . LEU A 1 104 ? -5.141 9.688 7.543 1.00 95.31 104 LEU A O 1
ATOM 852 N N . GLN A 1 105 ? -6.236 9.869 5.583 1.00 94.69 105 GLN A N 1
ATOM 853 C CA . GLN A 1 105 ? -7.503 10.307 6.169 1.00 94.69 105 GLN A CA 1
ATOM 854 C C . GLN A 1 105 ? -8.084 9.237 7.102 1.00 94.69 105 GLN A C 1
ATOM 856 O O . GLN A 1 105 ? -8.385 9.538 8.256 1.00 94.69 105 GLN A O 1
ATOM 861 N N . LEU A 1 106 ? -8.142 7.974 6.665 1.00 94.06 106 LEU A N 1
ATOM 862 C CA . LEU A 1 106 ? -8.630 6.862 7.493 1.00 94.06 106 LEU A CA 1
ATOM 863 C C . LEU A 1 106 ? -7.808 6.665 8.768 1.00 94.06 106 LEU A C 1
ATOM 865 O O . LEU A 1 106 ? -8.365 6.422 9.839 1.00 94.06 106 LEU A O 1
ATOM 869 N N . ARG A 1 107 ? -6.480 6.795 8.676 1.00 92.00 107 ARG A N 1
ATOM 870 C CA . ARG A 1 107 ? -5.589 6.722 9.844 1.00 92.00 107 ARG A CA 1
ATOM 871 C C . ARG A 1 107 ? -5.878 7.844 10.834 1.00 92.00 107 ARG A C 1
ATOM 873 O O . ARG A 1 107 ? -5.955 7.574 12.029 1.00 92.00 107 ARG A O 1
ATOM 880 N N . SER A 1 108 ? -6.073 9.069 10.348 1.00 93.00 108 SER A N 1
ATOM 881 C CA . SER A 1 108 ? -6.463 10.209 11.186 1.00 93.00 108 SER A CA 1
ATOM 882 C C . SER A 1 108 ? -7.802 9.959 11.890 1.00 93.00 108 SER A C 1
ATOM 884 O O . SER A 1 108 ? -7.901 10.115 13.109 1.00 93.00 108 SER A O 1
ATOM 886 N N . THR A 1 109 ? -8.804 9.461 11.158 1.00 91.81 109 THR A N 1
ATOM 887 C CA . THR A 1 109 ? -10.112 9.104 11.723 1.00 91.81 109 THR A CA 1
ATOM 888 C C . THR A 1 109 ? -9.980 8.042 12.812 1.00 91.81 109 THR A C 1
ATOM 890 O O . THR A 1 109 ? -10.471 8.242 13.921 1.00 91.81 109 THR A O 1
ATOM 893 N N . LEU A 1 110 ? -9.257 6.948 12.564 1.00 90.50 110 LEU A N 1
ATOM 894 C CA . LEU A 1 110 ? -9.048 5.896 13.567 1.00 90.50 110 LEU A CA 1
ATOM 895 C C . LEU A 1 110 ? -8.323 6.401 14.822 1.00 90.50 110 LEU A C 1
ATOM 897 O O . LEU A 1 110 ? -8.680 6.004 15.930 1.00 90.50 110 LEU A O 1
ATOM 901 N N . LEU A 1 111 ? -7.344 7.298 14.670 1.00 90.75 111 LEU A N 1
ATOM 902 C CA . LEU A 1 111 ? -6.672 7.936 15.806 1.00 90.75 111 LEU A CA 1
ATOM 903 C C . LEU A 1 111 ? -7.634 8.807 16.621 1.00 90.75 111 LEU A C 1
ATOM 905 O O . LEU A 1 111 ? -7.538 8.833 17.846 1.00 90.75 111 LEU A O 1
ATOM 909 N N . SER A 1 112 ? -8.562 9.507 15.964 1.00 88.88 112 SER A N 1
ATOM 910 C CA . SER A 1 112 ? -9.567 10.328 16.649 1.00 88.88 112 SER A CA 1
ATOM 911 C C . SER A 1 112 ? -10.591 9.489 17.421 1.00 88.88 112 SER A C 1
ATOM 913 O O . SER A 1 112 ? -10.949 9.853 18.537 1.00 88.88 112 SER A O 1
ATOM 915 N N . LEU A 1 113 ? -10.985 8.328 16.884 1.00 84.38 113 LEU A N 1
ATOM 916 C CA . LEU A 1 113 ? -11.922 7.399 17.527 1.00 84.38 113 LEU A CA 1
ATOM 917 C C . LEU A 1 113 ? -11.326 6.709 18.764 1.00 84.38 113 LEU A C 1
ATOM 919 O O . LEU A 1 113 ? -12.066 6.299 19.653 1.00 84.38 113 LEU A O 1
ATOM 923 N N . GLY A 1 114 ? -9.998 6.567 18.825 1.00 75.12 114 GLY A N 1
ATOM 924 C CA . GLY A 1 114 ? -9.294 5.935 19.944 1.00 75.12 114 GLY A CA 1
ATOM 925 C C . GLY A 1 114 ? -8.990 6.858 21.130 1.00 75.12 114 GLY A C 1
ATOM 926 O O . GLY A 1 114 ? -8.517 6.372 22.155 1.00 75.12 114 GLY A O 1
ATOM 927 N N . LYS A 1 115 ? -9.225 8.174 21.023 1.00 68.94 115 LYS A N 1
ATOM 928 C CA . LYS A 1 115 ? -9.004 9.105 22.140 1.00 68.94 115 LYS A CA 1
ATOM 929 C C . LYS A 1 115 ? -10.229 9.098 23.065 1.00 68.94 115 LYS A C 1
ATOM 931 O O . LYS A 1 115 ? -11.310 9.467 22.606 1.00 68.94 115 LYS A O 1
ATOM 936 N N . PRO A 1 116 ? -10.102 8.733 24.356 1.00 57.44 116 PRO A N 1
ATOM 937 C CA . PRO A 1 116 ? -11.208 8.877 25.294 1.00 57.44 116 PRO A CA 1
ATOM 938 C C . PRO A 1 116 ? -11.580 10.358 25.397 1.00 57.44 116 PRO A C 1
ATOM 940 O O . PRO A 1 116 ? -10.710 11.212 25.587 1.00 57.44 116 PRO A O 1
ATOM 943 N N . SER A 1 117 ? -12.868 10.685 25.244 1.00 53.53 117 SER A N 1
ATOM 944 C CA . SER A 1 117 ? -13.316 12.061 25.436 1.00 53.53 117 SER A CA 1
ATOM 945 C C . SER A 1 117 ? -13.099 12.428 26.901 1.00 53.53 117 SER A C 1
ATOM 947 O O . SER A 1 117 ? -13.810 11.928 27.773 1.00 53.53 117 SER A O 1
ATOM 949 N N . LEU A 1 118 ? -12.143 13.313 27.178 1.00 53.16 118 LEU A N 1
ATOM 950 C CA . LEU A 1 118 ? -12.060 14.036 28.443 1.00 53.16 118 LEU A CA 1
ATOM 951 C C . LEU A 1 118 ? -13.248 15.004 28.508 1.00 53.16 118 LEU A C 1
ATOM 953 O O . LEU A 1 118 ? -13.101 16.214 28.344 1.00 53.16 118 LEU A O 1
ATOM 957 N N . LYS A 1 119 ? -14.461 14.475 28.688 1.00 49.44 119 LYS A N 1
ATOM 958 C CA . LYS A 1 119 ? -15.576 15.292 29.151 1.00 49.44 119 LYS A CA 1
ATOM 959 C C . LYS A 1 119 ? -15.262 15.616 30.602 1.00 49.44 119 LYS A C 1
ATOM 961 O O . LYS A 1 119 ? -15.313 14.738 31.456 1.00 49.44 119 LYS A O 1
ATOM 966 N N . LYS A 1 120 ? -14.863 16.869 30.833 1.00 47.94 120 LYS A N 1
ATOM 967 C CA . LYS A 1 120 ? -14.802 17.480 32.159 1.00 47.94 120 LYS A CA 1
ATOM 968 C C . LYS A 1 120 ? -16.122 17.183 32.864 1.00 47.94 120 LYS A C 1
ATOM 970 O O . LYS A 1 120 ? -17.169 17.644 32.413 1.00 47.94 120 LYS A O 1
ATOM 975 N N . THR A 1 121 ? -16.054 16.390 33.923 1.00 52.84 121 THR A N 1
ATOM 976 C CA . THR A 1 121 ? -17.078 16.362 34.960 1.00 52.84 121 THR A CA 1
ATOM 977 C C . THR A 1 121 ? -17.156 17.788 35.506 1.00 52.84 121 THR A C 1
ATOM 979 O O . THR A 1 121 ? -16.140 18.312 35.968 1.00 52.84 121 THR A O 1
ATOM 982 N N . LEU A 1 122 ? -18.301 18.441 35.300 1.00 52.44 122 LEU A N 1
ATOM 983 C CA . LEU A 1 122 ? -18.653 19.693 35.971 1.00 52.44 122 LEU A CA 1
ATOM 984 C C . LEU A 1 122 ? -19.028 19.393 37.421 1.00 52.44 122 LEU A C 1
ATOM 986 O O . LEU A 1 122 ? -19.635 18.318 37.639 1.00 52.44 122 LEU A O 1
#

Radius of gyration: 28.14 Å; Cα contacts (8 Å, |Δi|>4): 85; chains: 1; bounding box: 96×31×56 Å

Foldseek 3Di:
DPDPDPPPPPPDDPDDPPPPPVDPPDQQFLNVLQVQLVVLQVQLVVLCVQLVVDDDPSNVLSNVSSVLSNVLSVLSVVCSVCRNVVNNVPRDCPVVVVSVVVNVVSVVVNVVVPDDPPPPDD

Sequence (122 aa):
MKLLQTLLFSLSLTLSLISAAEGLKGEQPGDDFRQTANRYMEKSNQAFGKARSSQGETRKNYQRMGFLYEEMAAIKRRAARLADKNRWQDISWERYHSLEKEMLQLRSTLLSLGKPSLKKTL

Nearest PDB structures (foldseek):
  4nqi-assembly1_A  TM=6.088E-01  e=3.574E+00  Dictyostelium discoideum
  8ceg-assembly1_A  TM=5.807E-01  e=5.781E+00  Homo sapiens
  4wpc-assembly1_A  TM=5.155E-01  e=6.433E+00  Saccharomyces cerevisiae S288C
  4nqi-assembly2_D  TM=4.395E-01  e=8.404E+00  Dictyostelium discoideum

pLDDT: mean 83.77, std 20.36, range [46.03, 98.75]

Solvent-accessible surface area (backbone atoms only — not comparable to full-atom values): 7230 Å² total; per-residue (Å²): 143,89,88,84,82,89,85,84,86,84,87,87,85,86,86,88,74,83,69,80,79,69,74,70,76,72,78,55,62,28,47,69,27,46,55,49,17,52,56,24,45,52,51,14,53,51,25,41,53,52,19,74,80,41,60,73,69,61,15,53,50,24,42,49,50,15,55,50,25,45,53,48,18,51,51,26,46,50,41,15,60,27,30,65,67,73,38,62,90,76,56,78,54,66,69,53,54,53,48,51,52,53,50,51,51,51,52,53,51,55,56,60,72,69,53,80,80,83,71,76,84,127